Protein AF-A0A2M7EJD0-F1 (afdb_monomer_lite)

Foldseek 3Di:
DQDPVNVCVVVVNDDDDDDPDDPCVDPVVVLVVLLVVCLVPVQDLVSVLVNQCDCPLVDDNVVSVVLSVVCVVVVHGSLVSLVVPPDPDSSVVVSVVSPVVSD

Structure (mmCIF, N/CA/C/O backbone):
data_AF-A0A2M7EJD0-F1
#
_entry.id   AF-A0A2M7EJD0-F1
#
loop_
_atom_site.group_PDB
_atom_site.id
_atom_site.type_symbol
_atom_site.label_atom_id
_atom_site.label_alt_id
_atom_site.label_comp_id
_atom_site.label_asym_id
_atom_site.label_entity_id
_atom_site.label_seq_id
_atom_site.pdbx_PDB_ins_code
_atom_site.Cartn_x
_atom_site.Cartn_y
_atom_site.Cartn_z
_atom_site.occupancy
_atom_site.B_iso_or_equiv
_atom_site.auth_seq_id
_atom_site.auth_comp_id
_atom_site.auth_asym_id
_atom_site.auth_atom_id
_atom_site.pdbx_PDB_model_num
ATOM 1 N N . MET A 1 1 ? 9.723 -4.764 -40.920 1.00 42.97 1 MET A N 1
ATOM 2 C CA . MET A 1 1 ? 10.250 -3.393 -41.094 1.00 42.97 1 MET A CA 1
ATOM 3 C C . MET A 1 1 ? 11.208 -3.125 -39.932 1.00 42.97 1 MET A C 1
ATOM 5 O O . MET A 1 1 ? 10.774 -3.234 -38.794 1.00 42.97 1 MET A O 1
ATOM 9 N N . LEU A 1 2 ? 12.510 -2.929 -40.180 1.00 56.62 2 LEU A N 1
ATOM 10 C CA . LEU A 1 2 ? 13.495 -2.625 -39.123 1.00 56.62 2 LEU A CA 1
ATOM 11 C C . LEU A 1 2 ? 13.287 -1.176 -38.656 1.00 56.62 2 LEU A C 1
ATOM 13 O O . LEU A 1 2 ? 13.240 -0.278 -39.492 1.00 56.62 2 LEU A O 1
ATOM 17 N N . SER A 1 3 ? 13.148 -0.939 -37.349 1.00 83.50 3 SER A N 1
ATOM 18 C CA . SER A 1 3 ? 13.052 0.423 -36.809 1.00 83.50 3 SER A CA 1
ATOM 19 C C . SER A 1 3 ? 14.408 1.127 -36.916 1.00 83.50 3 SER A C 1
ATOM 21 O O . SER A 1 3 ? 15.448 0.485 -36.757 1.00 83.50 3 SER A O 1
ATOM 23 N N . MET A 1 4 ? 14.428 2.444 -37.146 1.00 85.88 4 MET A N 1
ATOM 24 C CA . MET A 1 4 ? 15.678 3.223 -37.198 1.00 85.88 4 MET A CA 1
ATOM 25 C C . MET A 1 4 ? 16.529 3.024 -35.928 1.00 85.88 4 MET A C 1
ATOM 27 O O . MET A 1 4 ? 17.742 2.859 -36.010 1.00 85.88 4 MET A O 1
ATOM 31 N N . ALA A 1 5 ? 15.878 2.904 -34.766 1.00 85.38 5 ALA A N 1
ATOM 32 C CA . ALA A 1 5 ? 16.518 2.554 -33.498 1.00 85.38 5 ALA A CA 1
ATOM 33 C C . ALA A 1 5 ? 17.301 1.229 -33.569 1.00 85.38 5 ALA A C 1
ATOM 35 O O . ALA A 1 5 ? 18.446 1.165 -33.134 1.00 85.38 5 ALA A O 1
ATOM 36 N N . SER A 1 6 ? 16.730 0.183 -34.180 1.00 87.31 6 SER A N 1
ATOM 37 C CA . SER A 1 6 ? 17.415 -1.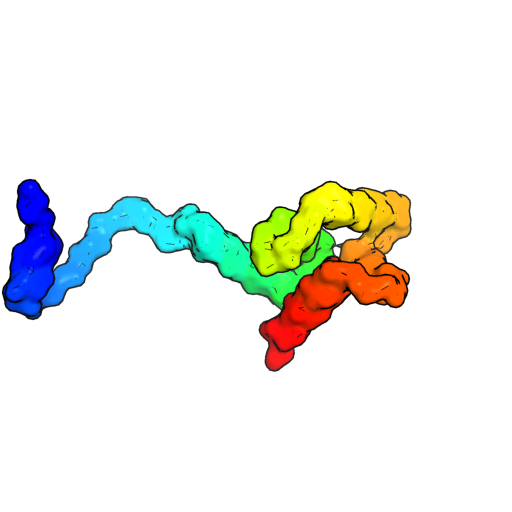109 -34.337 1.00 87.31 6 SER A CA 1
ATOM 38 C C . SER A 1 6 ? 18.648 -1.034 -35.248 1.00 87.31 6 SER A C 1
ATOM 40 O O . SER A 1 6 ? 19.602 -1.787 -35.059 1.00 87.31 6 SER A O 1
ATOM 42 N N . VAL A 1 7 ? 18.654 -0.114 -36.220 1.00 92.31 7 VAL A N 1
ATOM 43 C CA . VAL A 1 7 ? 19.794 0.120 -37.121 1.00 92.31 7 VAL A CA 1
ATOM 44 C C . VAL A 1 7 ? 20.914 0.867 -36.397 1.00 92.31 7 VAL A C 1
ATOM 46 O O . VAL A 1 7 ? 22.072 0.461 -36.495 1.00 92.31 7 VAL A O 1
ATOM 49 N N . LEU A 1 8 ? 20.571 1.914 -35.638 1.00 92.00 8 LEU A N 1
ATOM 50 C CA . LEU A 1 8 ? 21.519 2.677 -34.821 1.00 92.00 8 LEU A CA 1
ATOM 51 C C . LEU A 1 8 ? 22.153 1.792 -33.736 1.00 92.00 8 LEU A C 1
ATOM 53 O O . LEU A 1 8 ? 23.378 1.768 -33.614 1.00 92.00 8 LEU A O 1
ATOM 57 N N . ALA A 1 9 ? 21.345 0.970 -33.054 1.00 89.50 9 ALA A N 1
ATOM 58 C CA . ALA A 1 9 ? 21.810 -0.007 -32.068 1.00 89.50 9 ALA A CA 1
ATOM 59 C C . ALA A 1 9 ? 22.818 -1.006 -32.661 1.00 89.50 9 ALA A C 1
ATOM 61 O O . ALA A 1 9 ? 23.892 -1.206 -32.103 1.00 89.50 9 ALA A O 1
ATOM 62 N N . LYS A 1 10 ? 22.519 -1.596 -33.831 1.00 93.31 10 LYS A N 1
ATOM 63 C CA . LYS A 1 10 ? 23.417 -2.554 -34.510 1.00 93.31 10 LYS A C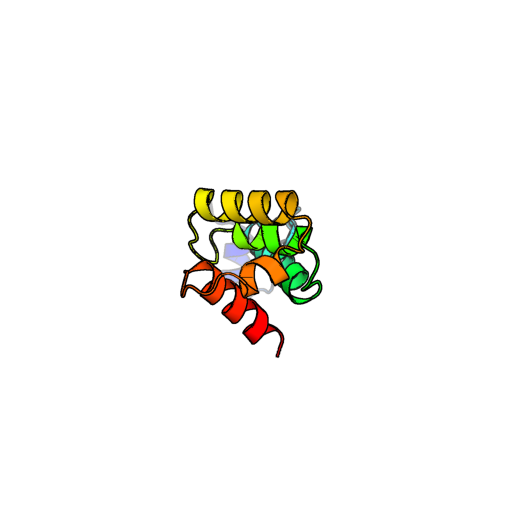A 1
ATOM 64 C C . LYS A 1 10 ? 24.761 -1.955 -34.920 1.00 93.31 10 LYS A C 1
ATOM 66 O O . LYS A 1 10 ? 25.713 -2.700 -35.131 1.00 93.31 10 LYS A O 1
ATOM 71 N N . ARG A 1 11 ? 24.834 -0.632 -35.077 1.00 93.81 11 ARG A N 1
ATOM 72 C CA . ARG A 1 11 ? 26.063 0.087 -35.429 1.00 93.81 11 ARG A CA 1
ATOM 73 C C . ARG A 1 11 ? 26.747 0.735 -34.225 1.00 93.81 11 ARG A C 1
ATOM 75 O O . ARG A 1 11 ? 27.674 1.510 -34.433 1.00 93.81 11 ARG A O 1
ATOM 82 N N . ASN A 1 12 ? 26.315 0.426 -32.997 1.00 90.56 12 ASN A N 1
ATOM 83 C CA . ASN A 1 12 ? 26.808 1.050 -31.764 1.00 90.56 12 ASN A CA 1
ATOM 84 C C . ASN A 1 12 ? 26.763 2.586 -31.804 1.00 90.56 12 ASN A C 1
ATOM 86 O O . ASN A 1 12 ? 27.599 3.258 -31.204 1.00 90.56 12 ASN A O 1
ATOM 90 N N . ILE A 1 13 ? 25.788 3.151 -32.517 1.00 94.19 13 ILE A N 1
ATOM 91 C CA . ILE A 1 13 ? 25.563 4.593 -32.527 1.00 94.19 13 ILE A CA 1
ATOM 92 C C . ILE A 1 13 ? 24.640 4.904 -31.343 1.00 94.19 13 ILE A C 1
ATOM 94 O O . ILE A 1 13 ? 23.528 4.372 -31.315 1.00 94.19 13 ILE A O 1
ATOM 98 N N . PRO A 1 14 ? 25.055 5.739 -30.372 1.00 90.50 14 PRO A N 1
ATOM 99 C CA . PRO A 1 14 ? 24.195 6.142 -29.265 1.00 90.50 14 PRO A CA 1
ATOM 100 C C . PRO A 1 14 ? 22.959 6.879 -29.781 1.00 90.50 14 PRO A C 1
ATOM 102 O O . PRO A 1 14 ? 23.060 7.744 -30.650 1.00 90.50 14 PRO A O 1
ATOM 105 N N . TYR A 1 15 ? 21.790 6.558 -29.239 1.00 89.25 15 TYR A N 1
ATOM 106 C CA . TYR A 1 15 ? 20.536 7.208 -29.604 1.00 89.25 15 TYR A CA 1
ATOM 107 C C . TYR A 1 15 ? 19.616 7.313 -28.389 1.00 89.25 15 TYR A C 1
ATOM 109 O O . TYR A 1 15 ? 19.733 6.546 -27.435 1.00 89.25 15 TYR A O 1
ATOM 117 N N . ILE A 1 16 ? 18.684 8.263 -28.445 1.00 86.31 16 ILE A N 1
ATOM 118 C CA . ILE A 1 16 ? 17.625 8.441 -27.450 1.00 86.31 16 ILE A CA 1
ATOM 119 C C . ILE A 1 16 ? 16.293 8.289 -28.174 1.00 86.31 16 ILE A C 1
ATOM 121 O O . ILE A 1 16 ? 16.088 8.868 -29.241 1.00 86.31 16 ILE A O 1
ATOM 125 N N . ILE A 1 17 ? 15.393 7.495 -27.601 1.00 83.44 17 ILE A N 1
ATOM 126 C CA . ILE A 1 17 ? 14.013 7.417 -28.071 1.00 83.44 17 ILE A CA 1
ATOM 127 C C . ILE A 1 17 ? 13.238 8.505 -27.336 1.00 83.44 17 ILE A C 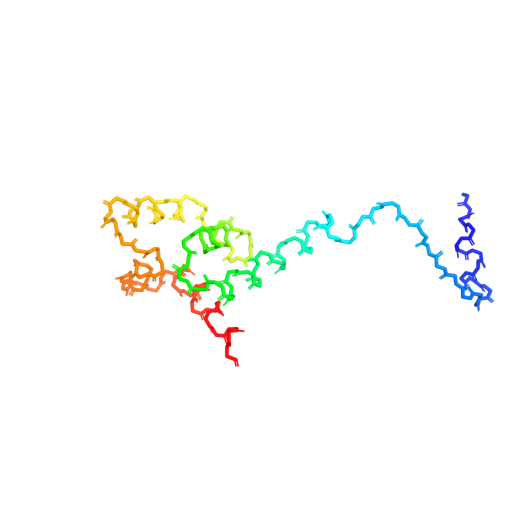1
ATOM 129 O O . ILE A 1 17 ? 13.123 8.459 -26.114 1.00 83.44 17 ILE A O 1
ATOM 133 N N . SER A 1 18 ? 12.722 9.482 -28.078 1.00 81.88 18 SER A N 1
ATOM 134 C CA . SER A 1 18 ? 11.756 10.437 -27.541 1.00 81.88 18 SER A CA 1
ATOM 135 C C . SER A 1 18 ? 10.359 9.855 -27.715 1.00 81.88 18 SER A C 1
ATOM 137 O O . SER A 1 18 ? 9.944 9.587 -28.842 1.00 81.88 18 SER A O 1
ATOM 139 N N . THR A 1 19 ? 9.648 9.646 -26.612 1.00 80.06 19 THR A N 1
ATOM 140 C CA . THR A 1 19 ? 8.236 9.250 -26.597 1.00 80.06 19 THR A CA 1
ATOM 141 C C . THR A 1 19 ? 7.430 10.298 -25.847 1.00 80.06 19 THR A C 1
ATOM 143 O O . THR A 1 19 ? 7.901 10.816 -24.837 1.00 80.06 19 THR A O 1
ATOM 146 N N . ASP A 1 20 ? 6.198 10.554 -26.282 1.00 82.69 20 ASP A N 1
ATOM 147 C CA . ASP A 1 20 ? 5.267 11.420 -25.539 1.00 82.69 20 ASP A CA 1
ATOM 148 C C . ASP A 1 20 ? 4.718 10.737 -24.271 1.00 82.69 20 ASP A C 1
ATOM 150 O O . ASP A 1 20 ? 4.114 11.375 -23.408 1.00 82.69 20 ASP A O 1
ATOM 154 N N . GLU A 1 21 ? 4.927 9.424 -24.139 1.00 83.06 21 GLU A N 1
ATOM 155 C CA . GLU A 1 21 ? 4.525 8.662 -22.964 1.00 83.06 21 GLU A CA 1
ATOM 156 C C . GLU A 1 21 ? 5.426 8.988 -21.765 1.00 83.06 21 GLU A C 1
ATOM 158 O O . GLU A 1 21 ? 6.652 8.876 -21.817 1.00 83.06 21 GLU A O 1
ATOM 163 N N . SER A 1 22 ? 4.804 9.394 -20.657 1.00 86.12 22 SER A N 1
ATOM 164 C CA . SER A 1 22 ? 5.515 9.723 -19.427 1.00 86.12 22 SER A CA 1
ATOM 165 C C . SER A 1 22 ? 5.841 8.460 -18.631 1.00 86.12 22 SER A C 1
ATOM 167 O O . SER A 1 22 ? 4.975 7.619 -18.384 1.00 86.12 22 SER A O 1
ATOM 169 N N . LEU A 1 23 ? 7.051 8.373 -18.079 1.00 87.06 23 LEU A N 1
ATOM 170 C CA . LEU A 1 23 ? 7.379 7.335 -17.095 1.00 87.06 23 LEU A CA 1
ATOM 171 C C . LEU A 1 23 ? 6.405 7.360 -15.901 1.00 87.06 23 LEU A C 1
ATOM 173 O O . LEU A 1 23 ? 6.039 6.322 -15.361 1.00 87.06 23 LEU A O 1
ATOM 177 N N . PHE A 1 24 ? 5.918 8.543 -15.517 1.00 90.19 24 PHE A N 1
ATOM 178 C CA . PHE A 1 24 ? 4.963 8.697 -14.419 1.00 90.19 24 PHE A CA 1
ATOM 179 C C . PHE A 1 24 ? 3.544 8.245 -14.774 1.00 90.19 24 PHE A C 1
ATOM 181 O O . PHE A 1 24 ? 2.722 8.073 -13.869 1.00 90.19 24 PHE A O 1
ATOM 188 N N . SER A 1 25 ? 3.224 8.053 -16.061 1.00 89.19 25 SER A N 1
ATOM 189 C CA . SER A 1 25 ? 1.947 7.451 -16.455 1.00 89.19 25 SER A CA 1
ATOM 190 C C . SER A 1 25 ? 1.919 5.936 -16.273 1.00 89.19 25 SER A C 1
ATOM 192 O O . SER A 1 25 ? 0.816 5.406 -16.087 1.00 89.19 25 SER A O 1
ATOM 194 N N . ASP A 1 26 ? 3.082 5.278 -16.232 1.00 92.12 26 ASP A N 1
ATOM 195 C CA . ASP A 1 26 ? 3.196 3.832 -16.069 1.00 92.12 26 ASP A CA 1
ATOM 196 C C . ASP A 1 26 ? 2.536 3.346 -14.766 1.00 92.12 26 ASP A C 1
ATOM 198 O O . ASP A 1 26 ? 2.644 3.949 -13.689 1.00 92.12 26 ASP A O 1
ATOM 202 N N . ARG A 1 27 ? 1.811 2.228 -14.865 1.00 91.19 27 ARG A N 1
ATOM 203 C CA . ARG A 1 27 ? 1.022 1.682 -13.754 1.00 91.19 27 ARG A CA 1
ATOM 204 C C . ARG A 1 27 ? 1.891 1.222 -12.585 1.00 91.19 27 ARG A C 1
ATOM 206 O O . ARG A 1 27 ? 1.481 1.381 -11.436 1.00 91.19 27 ARG A O 1
ATOM 213 N N . TYR A 1 28 ? 3.057 0.646 -12.855 1.00 91.19 28 TYR A N 1
ATOM 214 C CA . TYR A 1 28 ? 3.972 0.146 -11.837 1.00 91.19 28 TYR A CA 1
ATOM 215 C C . TYR A 1 28 ? 4.686 1.310 -11.160 1.00 91.19 28 TYR A C 1
ATOM 217 O O . TYR A 1 28 ? 4.748 1.349 -9.931 1.00 91.19 28 TYR A O 1
ATOM 225 N N . ILE A 1 29 ? 5.096 2.320 -11.930 1.00 93.12 29 ILE A N 1
ATOM 226 C CA . ILE A 1 29 ? 5.659 3.560 -11.383 1.00 93.12 29 ILE A CA 1
ATOM 227 C C . ILE A 1 29 ? 4.651 4.251 -10.453 1.00 93.12 29 ILE A C 1
ATOM 229 O O . ILE A 1 29 ? 4.991 4.611 -9.325 1.00 93.12 29 ILE A O 1
ATOM 233 N N . LYS A 1 30 ? 3.374 4.348 -10.844 1.00 91.94 30 LYS A N 1
ATOM 234 C CA . LYS A 1 30 ? 2.312 4.887 -9.972 1.00 91.94 30 LYS A CA 1
ATOM 235 C C . LYS A 1 30 ? 2.116 4.085 -8.684 1.00 91.94 30 LYS A C 1
ATOM 237 O O . LYS A 1 30 ? 1.863 4.688 -7.636 1.00 91.94 30 LYS A O 1
ATOM 242 N N . LYS A 1 31 ? 2.217 2.752 -8.733 1.00 90.81 31 LYS A N 1
ATOM 243 C CA . LYS A 1 31 ? 2.149 1.892 -7.537 1.00 90.81 31 LYS A CA 1
ATOM 244 C C . LYS A 1 31 ? 3.318 2.163 -6.596 1.00 90.81 31 LYS A C 1
ATOM 246 O O . LYS A 1 31 ? 3.085 2.376 -5.411 1.00 90.81 31 LYS A O 1
ATOM 251 N N . ILE A 1 32 ? 4.540 2.254 -7.124 1.00 91.44 32 ILE A N 1
ATOM 252 C CA . ILE A 1 32 ? 5.740 2.588 -6.340 1.00 91.44 32 ILE A CA 1
ATOM 253 C C . ILE A 1 32 ? 5.582 3.960 -5.681 1.00 91.44 32 ILE A C 1
ATOM 255 O O . ILE A 1 32 ? 5.779 4.094 -4.478 1.00 91.44 32 ILE A O 1
ATOM 259 N N . ILE A 1 33 ? 5.144 4.976 -6.428 1.00 92.00 33 ILE A N 1
ATOM 260 C CA . ILE A 1 33 ? 4.902 6.315 -5.872 1.00 92.00 33 ILE A CA 1
ATOM 261 C C . ILE A 1 33 ? 3.832 6.271 -4.776 1.00 92.00 33 ILE A C 1
ATOM 263 O O . ILE A 1 33 ? 3.968 6.931 -3.748 1.00 92.00 33 ILE A O 1
ATOM 267 N N . SER A 1 34 ? 2.766 5.495 -4.972 1.00 90.62 34 SER A N 1
ATOM 268 C CA . SER A 1 34 ? 1.712 5.339 -3.964 1.00 90.62 34 SER A CA 1
ATOM 269 C C . SER A 1 34 ? 2.232 4.652 -2.701 1.00 90.62 34 SER A C 1
ATOM 271 O O . SER A 1 34 ? 1.867 5.053 -1.599 1.00 90.62 34 SER A O 1
ATOM 273 N N . LEU A 1 35 ? 3.118 3.666 -2.858 1.00 89.75 35 LEU A N 1
ATOM 274 C CA . LEU A 1 35 ? 3.774 2.972 -1.757 1.00 89.75 35 LEU A CA 1
ATOM 275 C C . LEU A 1 35 ? 4.667 3.927 -0.965 1.00 89.75 35 LEU A C 1
ATOM 277 O O . LEU A 1 35 ? 4.528 4.025 0.250 1.00 89.75 35 LEU A O 1
ATOM 281 N N . LEU A 1 36 ? 5.514 4.694 -1.655 1.00 89.62 36 LEU A N 1
ATOM 282 C CA . LEU A 1 36 ? 6.369 5.708 -1.035 1.00 89.62 36 LEU A CA 1
ATOM 283 C C . LEU A 1 36 ? 5.545 6.759 -0.282 1.00 89.62 36 LEU A C 1
ATOM 285 O O . LEU A 1 36 ? 5.892 7.125 0.837 1.00 89.62 36 LEU A O 1
ATOM 289 N N . LYS A 1 37 ? 4.415 7.199 -0.850 1.00 90.19 37 LYS A N 1
ATOM 290 C CA . LYS A 1 37 ? 3.487 8.109 -0.163 1.00 90.19 37 LYS A CA 1
ATOM 291 C C . LYS A 1 37 ? 2.919 7.490 1.110 1.00 90.19 37 LYS A C 1
ATOM 293 O O . LYS A 1 37 ? 2.914 8.157 2.135 1.00 90.19 37 LYS A O 1
ATOM 298 N N . ALA A 1 38 ? 2.492 6.230 1.078 1.00 88.69 38 ALA A N 1
ATOM 299 C CA . ALA A 1 38 ? 1.989 5.560 2.275 1.00 88.69 38 ALA A CA 1
ATOM 300 C C . ALA A 1 38 ? 3.070 5.351 3.349 1.00 88.69 38 ALA A C 1
ATOM 302 O O . ALA A 1 38 ? 2.755 5.433 4.532 1.00 88.69 38 ALA A O 1
ATOM 303 N N . LEU A 1 39 ? 4.330 5.130 2.956 1.00 86.31 39 LEU A N 1
ATOM 304 C CA . LEU A 1 39 ? 5.477 5.039 3.873 1.00 86.31 39 LEU A CA 1
ATOM 305 C C . LEU A 1 39 ? 5.851 6.390 4.496 1.00 86.31 39 LEU A C 1
ATOM 307 O O . LEU A 1 39 ? 6.252 6.463 5.661 1.00 86.31 39 LEU A O 1
ATOM 311 N N . PHE A 1 40 ? 5.729 7.468 3.726 1.00 87.19 40 PHE A N 1
ATOM 312 C CA . PHE A 1 40 ? 6.020 8.810 4.210 1.00 87.19 40 PHE A CA 1
ATOM 313 C C . PHE A 1 40 ? 4.901 9.319 5.130 1.00 87.19 40 PHE A C 1
ATOM 315 O O . PHE A 1 40 ? 5.161 9.710 6.268 1.00 87.19 40 PHE A O 1
ATOM 322 N N . PHE A 1 41 ? 3.648 9.208 4.686 1.00 85.94 41 PHE A N 1
ATOM 323 C CA . PHE A 1 41 ? 2.445 9.634 5.406 1.00 85.94 41 PHE A CA 1
ATOM 324 C C . PHE A 1 41 ? 1.822 8.487 6.225 1.00 85.94 41 PHE A C 1
ATOM 326 O O . PHE A 1 41 ? 0.606 8.276 6.215 1.00 85.94 41 PHE A O 1
ATOM 333 N N . VAL A 1 42 ? 2.655 7.723 6.948 1.00 72.00 42 VAL A N 1
ATOM 334 C CA . VAL A 1 42 ? 2.179 6.673 7.869 1.00 72.00 42 VAL A CA 1
ATOM 335 C C . VAL A 1 42 ? 1.355 7.329 8.973 1.00 72.00 42 VAL A C 1
ATOM 337 O O . VAL A 1 42 ? 1.895 8.044 9.814 1.00 72.00 42 VAL A O 1
ATOM 340 N N . GLY A 1 43 ? 0.052 7.062 8.978 1.00 73.31 43 GLY A N 1
ATOM 341 C CA . GLY A 1 43 ? -0.901 7.677 9.902 1.00 73.31 43 GLY A CA 1
ATOM 342 C C . GLY A 1 43 ? -2.103 8.295 9.196 1.00 73.31 43 GLY A C 1
ATOM 343 O O . GLY A 1 43 ? -3.148 8.453 9.820 1.00 73.31 43 GLY A O 1
ATOM 344 N N . GLU A 1 44 ? -1.973 8.581 7.899 1.00 85.06 44 GLU A N 1
ATOM 345 C CA . GLU A 1 44 ? -3.074 9.044 7.064 1.00 85.06 44 GLU A CA 1
ATOM 346 C C . GLU A 1 44 ? -3.782 7.875 6.373 1.00 85.06 44 GLU A C 1
ATOM 348 O O . GLU A 1 44 ? -3.237 7.189 5.500 1.00 85.06 44 GLU A O 1
ATOM 353 N N . ASP A 1 45 ? -5.044 7.683 6.745 1.00 84.69 45 ASP A N 1
ATOM 354 C CA . ASP A 1 45 ? -5.861 6.557 6.299 1.00 84.69 45 ASP A CA 1
ATOM 355 C C . ASP A 1 45 ? -6.046 6.525 4.778 1.00 84.69 45 ASP A C 1
ATOM 357 O O . ASP A 1 45 ? -6.114 5.446 4.191 1.00 84.69 45 ASP A O 1
ATOM 361 N N . THR A 1 46 ? -6.053 7.681 4.109 1.00 86.81 46 THR A N 1
ATOM 362 C CA . THR A 1 46 ? -6.189 7.792 2.648 1.00 86.81 46 THR A CA 1
ATOM 363 C C . THR A 1 46 ? -5.064 7.076 1.898 1.00 86.81 46 THR A C 1
ATOM 365 O O . THR A 1 46 ? -5.315 6.378 0.915 1.00 86.81 46 THR A O 1
ATOM 368 N N . TYR A 1 47 ? -3.814 7.221 2.350 1.00 89.25 47 TYR A N 1
ATOM 369 C CA . TYR A 1 47 ? -2.674 6.581 1.688 1.00 89.25 47 TYR A CA 1
ATOM 370 C C . TYR A 1 47 ? -2.554 5.109 2.077 1.00 89.25 47 TYR A C 1
ATOM 372 O O . TYR A 1 47 ? -2.247 4.271 1.228 1.00 89.25 47 TYR A O 1
ATOM 380 N N . LEU A 1 48 ? -2.850 4.789 3.340 1.00 87.50 48 LEU A N 1
ATOM 381 C CA . LEU A 1 48 ? -2.780 3.424 3.847 1.00 87.50 48 LEU A CA 1
ATOM 382 C C . LEU A 1 48 ? -3.860 2.523 3.232 1.00 87.50 48 LEU A C 1
ATOM 384 O O . LEU A 1 48 ? -3.542 1.452 2.723 1.00 87.50 48 LEU A O 1
ATOM 388 N N . SER A 1 49 ? -5.117 2.974 3.207 1.00 87.94 49 SER A N 1
ATOM 389 C CA . SER A 1 49 ? -6.237 2.236 2.600 1.00 87.94 49 SER A CA 1
ATOM 390 C C . SER A 1 49 ? -5.981 1.920 1.129 1.00 87.94 49 SER A C 1
ATOM 392 O O . SER A 1 49 ? -6.181 0.788 0.688 1.00 87.94 49 SER A O 1
ATOM 394 N N . ARG A 1 50 ? -5.465 2.901 0.379 1.00 87.81 50 ARG A N 1
ATOM 395 C CA . ARG A 1 50 ? -5.145 2.731 -1.037 1.00 87.81 50 ARG A CA 1
ATOM 396 C C . ARG A 1 50 ? -4.107 1.640 -1.262 1.00 87.81 50 ARG A C 1
ATOM 398 O O . ARG A 1 50 ? -4.238 0.909 -2.233 1.00 87.81 50 ARG A O 1
ATOM 405 N N . ILE A 1 51 ? -3.093 1.548 -0.401 1.00 88.94 51 ILE A N 1
ATOM 406 C CA . ILE A 1 51 ? -2.019 0.558 -0.522 1.00 88.94 51 ILE A CA 1
ATOM 407 C C . ILE A 1 51 ? -2.453 -0.836 -0.076 1.00 88.94 51 ILE A C 1
ATOM 409 O O . ILE A 1 51 ? -2.079 -1.810 -0.724 1.00 88.94 51 ILE A O 1
ATOM 413 N N . LEU A 1 52 ? -3.278 -0.940 0.967 1.00 86.19 52 LEU A N 1
ATOM 414 C CA . LEU A 1 52 ? -3.827 -2.223 1.416 1.00 86.19 52 LEU A CA 1
ATOM 415 C C . LEU A 1 52 ? -4.752 -2.862 0.371 1.00 86.19 52 LEU A C 1
ATOM 417 O O . LEU A 1 52 ? -4.798 -4.080 0.269 1.00 86.19 52 LEU A O 1
ATOM 421 N N . LEU A 1 53 ? -5.448 -2.050 -0.430 1.00 87.62 53 LEU A N 1
ATOM 422 C CA . LEU A 1 53 ? -6.262 -2.519 -1.557 1.00 87.62 53 LEU A CA 1
ATOM 423 C C . LEU A 1 53 ? -5.443 -2.851 -2.816 1.00 87.62 53 LEU A C 1
ATOM 425 O O . LEU A 1 53 ? -6.013 -3.313 -3.804 1.00 87.62 53 LEU A O 1
ATOM 429 N N . MET A 1 54 ? -4.131 -2.583 -2.835 1.00 87.75 54 MET A N 1
ATOM 430 C CA . MET A 1 54 ? -3.297 -2.967 -3.973 1.00 87.75 54 MET A CA 1
ATOM 431 C C . MET A 1 54 ? -2.933 -4.448 -3.918 1.00 87.75 54 MET A C 1
ATOM 433 O O . MET A 1 54 ? -2.717 -5.036 -2.862 1.00 87.75 54 MET A O 1
ATOM 437 N N . ASP A 1 55 ? -2.712 -5.004 -5.100 1.00 85.50 55 ASP A N 1
ATOM 438 C CA . ASP A 1 55 ? -2.213 -6.360 -5.345 1.00 85.50 55 ASP A CA 1
ATOM 439 C C . ASP A 1 55 ? -0.784 -6.628 -4.824 1.00 85.50 55 ASP A C 1
ATOM 441 O O . ASP A 1 55 ? -0.265 -7.726 -4.983 1.00 85.50 55 ASP A O 1
ATOM 445 N N . ILE A 1 56 ? -0.138 -5.655 -4.176 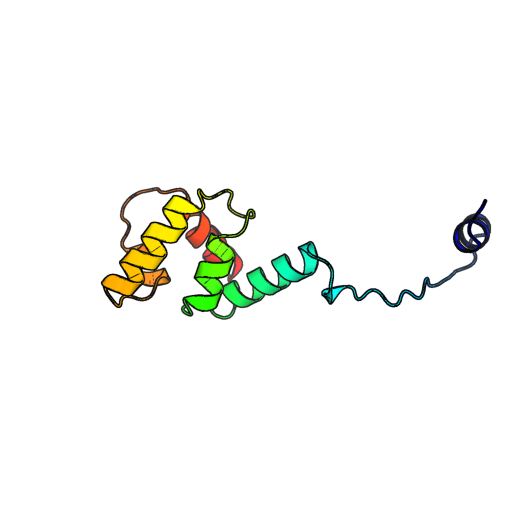1.00 82.94 56 ILE A N 1
ATOM 446 C CA . ILE A 1 56 ? 1.238 -5.764 -3.663 1.00 82.94 56 ILE A CA 1
ATOM 447 C C . ILE A 1 56 ? 1.315 -6.728 -2.472 1.00 82.94 56 ILE A C 1
ATOM 449 O O . ILE A 1 56 ? 2.299 -7.449 -2.317 1.00 82.94 56 ILE A O 1
ATOM 453 N N . PHE A 1 57 ? 0.283 -6.735 -1.626 1.00 81.75 57 PHE A N 1
ATOM 454 C CA . PHE A 1 57 ? 0.238 -7.554 -0.413 1.00 81.75 57 PHE A CA 1
ATOM 455 C C . PHE A 1 57 ? -0.621 -8.810 -0.560 1.00 81.75 57 PHE A C 1
ATOM 457 O O . PHE A 1 57 ? -0.711 -9.575 0.394 1.00 81.75 57 PHE A O 1
ATOM 464 N N . ASN A 1 58 ? -1.210 -9.023 -1.745 1.00 83.19 58 ASN A N 1
ATOM 465 C CA . ASN A 1 58 ? -2.097 -10.147 -2.053 1.00 83.19 58 ASN A CA 1
ATOM 466 C C . ASN A 1 58 ? -3.206 -10.350 -1.002 1.00 83.19 58 ASN A C 1
ATOM 468 O O . ASN A 1 58 ? -3.512 -11.473 -0.620 1.00 83.19 58 ASN A O 1
ATOM 472 N N . LEU A 1 59 ? -3.766 -9.243 -0.515 1.00 86.75 59 LEU A N 1
ATOM 473 C CA . LEU A 1 59 ? -4.830 -9.244 0.481 1.00 86.75 59 LEU A CA 1
ATOM 474 C C . LEU A 1 59 ? -6.182 -9.420 -0.204 1.00 86.75 59 LEU A C 1
ATOM 476 O O . LEU A 1 59 ? -6.401 -8.869 -1.285 1.00 86.75 59 LEU A O 1
ATOM 480 N N . ASP A 1 60 ? -7.105 -10.116 0.457 1.00 87.75 60 ASP A N 1
ATOM 481 C CA . ASP A 1 60 ? -8.499 -10.145 0.023 1.00 87.75 60 ASP A CA 1
ATOM 482 C C . ASP A 1 60 ? -9.098 -8.719 0.062 1.00 87.75 60 ASP A C 1
ATOM 484 O O . ASP A 1 60 ? -9.174 -8.108 1.139 1.00 87.75 60 ASP A O 1
ATOM 488 N N . PRO A 1 61 ? -9.548 -8.162 -1.082 1.00 86.88 61 PRO A N 1
ATOM 489 C CA . PRO A 1 61 ? -10.112 -6.817 -1.129 1.00 86.88 61 PRO A CA 1
ATOM 490 C C . PRO A 1 61 ? -11.336 -6.645 -0.227 1.00 86.88 61 PRO A C 1
ATOM 492 O O . PRO A 1 61 ? -11.559 -5.550 0.297 1.00 86.88 61 PRO A O 1
ATOM 495 N N . LEU A 1 62 ? -12.128 -7.707 -0.032 1.00 89.12 62 LEU A N 1
ATOM 496 C CA . LEU A 1 62 ? -13.319 -7.654 0.811 1.00 89.12 62 LEU A CA 1
ATOM 497 C C . LEU A 1 62 ? -12.935 -7.530 2.291 1.00 89.12 62 LEU A C 1
ATOM 499 O O . LEU A 1 62 ? -13.460 -6.654 2.983 1.00 89.12 62 LEU A O 1
ATOM 503 N N . ALA A 1 63 ? -11.968 -8.325 2.757 1.00 86.56 63 ALA A N 1
ATOM 504 C CA . ALA A 1 63 ? -11.402 -8.199 4.099 1.00 86.56 63 ALA A CA 1
ATOM 505 C C . ALA A 1 63 ? -10.842 -6.789 4.368 1.00 86.56 63 ALA A C 1
ATOM 507 O O . ALA A 1 63 ? -11.156 -6.175 5.392 1.00 86.56 63 ALA A O 1
ATOM 508 N N . VAL A 1 64 ? -10.077 -6.226 3.424 1.00 88.88 64 VAL A N 1
ATOM 509 C CA . VAL A 1 64 ? -9.547 -4.853 3.534 1.00 88.88 64 VAL A CA 1
ATOM 510 C C . VAL A 1 64 ? -10.684 -3.831 3.635 1.00 88.88 64 VAL A C 1
ATOM 512 O O . VAL A 1 64 ? -10.642 -2.929 4.476 1.00 88.88 64 VAL A O 1
ATOM 515 N N . PHE A 1 65 ? -11.723 -3.972 2.808 1.00 89.94 65 PHE A N 1
ATOM 516 C CA . PHE A 1 65 ? -12.874 -3.073 2.821 1.00 89.94 65 PHE A CA 1
ATOM 517 C C . PHE A 1 65 ? -13.623 -3.098 4.159 1.00 89.94 65 PHE A C 1
ATOM 519 O O . PHE A 1 65 ? -13.958 -2.035 4.689 1.00 89.94 65 PHE A O 1
ATOM 526 N N . HIS A 1 66 ? -13.856 -4.284 4.729 1.00 89.50 66 HIS A N 1
ATOM 527 C CA . HIS A 1 66 ? -14.498 -4.419 6.038 1.00 89.50 66 HIS A CA 1
ATOM 528 C C . HIS A 1 66 ? -13.718 -3.689 7.131 1.00 89.50 66 HIS A C 1
ATOM 530 O O . HIS A 1 66 ? -14.304 -2.918 7.884 1.00 89.50 66 HIS A O 1
ATOM 536 N N . ILE A 1 67 ? -12.394 -3.820 7.143 1.00 88.62 67 ILE A N 1
ATOM 537 C CA . ILE A 1 67 ? -11.532 -3.167 8.134 1.00 88.62 67 ILE A CA 1
ATOM 538 C C . ILE A 1 67 ? -11.549 -1.649 7.993 1.00 88.62 67 ILE A C 1
ATOM 540 O O . ILE A 1 67 ? -11.649 -0.941 8.994 1.00 88.62 67 ILE A O 1
ATOM 544 N N . ILE A 1 68 ? -11.487 -1.129 6.764 1.00 88.94 68 ILE A N 1
ATOM 545 C CA . ILE A 1 68 ? -11.602 0.316 6.523 1.00 88.94 68 ILE A CA 1
ATOM 546 C C . ILE A 1 68 ? -12.958 0.825 7.025 1.00 88.94 68 ILE A C 1
ATOM 548 O O . ILE A 1 68 ? -13.037 1.867 7.680 1.00 88.94 68 ILE A O 1
ATOM 552 N N . LYS A 1 69 ? -14.032 0.078 6.749 1.00 90.81 69 LYS A N 1
ATOM 553 C CA . LYS A 1 69 ? -15.386 0.418 7.191 1.00 90.81 69 LYS A CA 1
ATOM 554 C C . LYS A 1 69 ? -15.509 0.393 8.714 1.00 90.81 69 LYS A C 1
ATOM 556 O O . LYS A 1 69 ? -16.101 1.311 9.281 1.00 90.81 69 LYS A O 1
ATOM 561 N N . ASP A 1 70 ? -14.940 -0.610 9.370 1.00 90.25 70 ASP A N 1
ATOM 562 C CA . ASP A 1 70 ? -14.995 -0.762 10.822 1.00 90.25 70 ASP A CA 1
ATOM 563 C C . ASP A 1 70 ? -14.139 0.287 11.537 1.00 90.25 70 ASP A C 1
ATOM 565 O O . ASP A 1 70 ? -14.593 0.874 12.521 1.00 90.25 70 ASP A O 1
ATOM 569 N N . ALA A 1 71 ? -12.954 0.612 11.015 1.00 89.75 71 ALA A N 1
ATOM 570 C CA . ALA A 1 71 ? -12.137 1.719 11.508 1.00 89.75 71 ALA A CA 1
ATOM 571 C C . ALA A 1 71 ? -12.911 3.049 11.451 1.00 89.75 71 ALA A C 1
ATOM 573 O O . ALA A 1 71 ? -13.009 3.762 12.454 1.00 89.75 71 ALA A O 1
ATOM 574 N N . ASN A 1 72 ? -13.561 3.331 10.314 1.00 90.19 72 ASN A N 1
ATOM 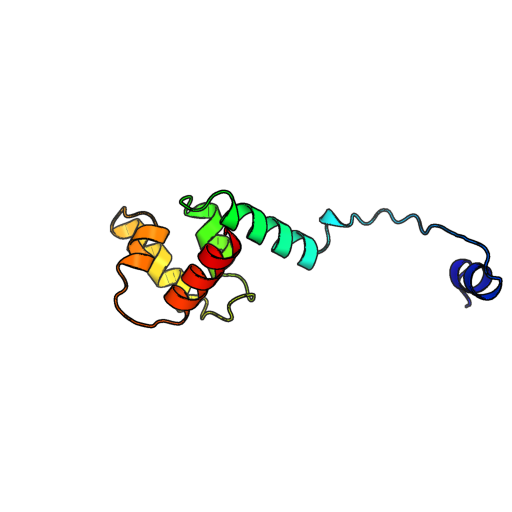575 C CA . ASN A 1 72 ? -14.364 4.539 10.128 1.00 90.19 72 ASN A CA 1
ATOM 576 C C . ASN A 1 72 ? -15.601 4.569 11.047 1.00 90.19 72 ASN A C 1
ATOM 578 O O . ASN A 1 72 ? -15.872 5.578 11.698 1.00 90.19 72 ASN A O 1
ATOM 582 N N . LYS A 1 73 ? -16.321 3.445 11.180 1.00 92.25 73 LYS A N 1
ATOM 583 C CA . LYS A 1 73 ? -17.480 3.315 12.082 1.00 92.25 73 LYS A CA 1
ATOM 584 C C . LYS A 1 73 ? -17.104 3.606 13.535 1.00 92.25 73 LYS A C 1
ATOM 586 O O . LYS A 1 73 ? -17.857 4.271 14.242 1.00 92.25 73 LYS A O 1
ATOM 591 N N . ASN A 1 74 ? -15.935 3.135 13.962 1.00 88.88 74 ASN A N 1
ATOM 592 C CA . ASN A 1 74 ? -15.417 3.354 15.310 1.00 88.88 74 ASN A CA 1
ATOM 593 C C . ASN A 1 74 ? -14.698 4.707 15.472 1.00 88.88 74 ASN A C 1
ATOM 595 O O . ASN A 1 74 ? -14.295 5.041 16.583 1.00 88.88 74 ASN A O 1
ATOM 599 N N . LYS A 1 75 ? -14.549 5.496 14.395 1.00 88.88 75 LYS A N 1
ATOM 600 C CA . LYS A 1 75 ? -13.792 6.762 14.357 1.00 88.88 75 LYS A CA 1
ATOM 601 C C . LYS A 1 75 ? -12.351 6.615 14.862 1.00 88.88 75 LYS A C 1
ATOM 603 O O . LYS A 1 75 ? -11.805 7.521 15.491 1.00 88.88 75 LYS A O 1
ATOM 608 N N . ILE A 1 76 ? -11.740 5.462 14.604 1.00 90.56 76 ILE A N 1
ATOM 609 C CA . ILE A 1 76 ? -10.351 5.174 14.963 1.00 90.56 76 ILE A CA 1
ATOM 610 C C . ILE A 1 76 ? -9.528 5.215 13.674 1.00 90.56 76 ILE A C 1
ATOM 612 O O . ILE A 1 76 ? -9.961 4.627 12.685 1.00 90.56 76 ILE A O 1
ATOM 616 N N . PRO A 1 77 ? -8.338 5.843 13.674 1.00 88.69 77 PRO A N 1
ATOM 617 C CA . PRO A 1 77 ? -7.442 5.786 12.526 1.00 88.69 77 PRO A CA 1
ATOM 618 C C . PRO A 1 77 ? -7.157 4.341 12.107 1.00 88.69 77 PRO A C 1
ATOM 620 O O . PRO A 1 77 ? -6.864 3.493 12.958 1.00 88.69 77 PRO A O 1
ATOM 623 N N . LEU A 1 78 ? -7.187 4.070 10.806 1.00 87.75 78 LEU A N 1
ATOM 624 C CA . LEU A 1 78 ? -7.018 2.740 10.217 1.00 87.75 78 LEU A CA 1
ATOM 625 C C . LEU A 1 78 ? -5.758 2.037 10.729 1.00 87.75 78 LEU A C 1
ATOM 627 O O . LEU A 1 78 ? -5.810 0.877 11.127 1.00 87.75 78 LEU A O 1
ATOM 631 N N . TRP A 1 79 ? -4.631 2.746 10.801 1.00 85.94 79 TRP A N 1
ATOM 632 C CA . TRP A 1 79 ? -3.372 2.182 11.303 1.00 85.94 79 TRP A CA 1
ATOM 633 C C . TRP A 1 79 ? -3.465 1.721 12.767 1.00 85.94 79 TRP A C 1
ATOM 635 O O . TRP A 1 79 ? -2.840 0.733 13.155 1.00 85.94 79 TRP A O 1
ATOM 645 N N . LYS A 1 80 ? -4.235 2.436 13.597 1.00 86.50 80 LYS A N 1
ATOM 646 C CA . LYS A 1 80 ? -4.428 2.109 15.013 1.00 86.50 80 LYS A CA 1
ATOM 647 C C . LYS A 1 80 ? -5.403 0.948 15.151 1.00 86.50 80 LYS A C 1
ATOM 649 O O . LYS A 1 80 ? -5.172 0.063 15.971 1.00 86.50 80 LYS A O 1
ATOM 654 N N . TYR A 1 81 ? -6.437 0.917 14.314 1.00 87.38 81 TYR A N 1
ATOM 655 C CA . TYR A 1 81 ? -7.365 -0.202 14.240 1.00 87.38 81 TYR A CA 1
ATOM 656 C C . TYR A 1 81 ? -6.638 -1.495 13.837 1.00 87.38 81 TYR A C 1
ATOM 658 O O . TYR A 1 81 ? -6.748 -2.489 14.547 1.00 87.38 81 TYR A O 1
ATOM 666 N N . ILE A 1 82 ? -5.773 -1.450 12.815 1.00 84.69 82 ILE A N 1
ATOM 667 C CA . ILE A 1 82 ? -4.949 -2.595 12.390 1.00 84.69 82 ILE A CA 1
ATOM 668 C C . ILE A 1 82 ? -4.037 -3.096 13.515 1.00 84.69 82 ILE A C 1
ATOM 670 O O . ILE A 1 82 ? -3.929 -4.298 13.717 1.00 84.69 82 ILE A O 1
ATOM 674 N N . LYS A 1 83 ? -3.423 -2.203 14.301 1.00 82.69 83 LYS A N 1
ATOM 675 C CA . LYS A 1 83 ? -2.627 -2.602 15.480 1.00 82.69 83 LYS A CA 1
ATOM 676 C C . LYS A 1 83 ? -3.450 -3.236 16.603 1.00 82.69 83 LYS A C 1
ATOM 678 O O . LYS A 1 83 ? -2.879 -3.896 17.463 1.00 82.69 83 LYS A O 1
ATOM 683 N N . THR A 1 84 ? -4.755 -2.981 16.635 1.00 82.31 84 THR A N 1
ATOM 684 C CA . THR A 1 84 ? -5.668 -3.527 17.649 1.00 82.31 84 THR A CA 1
ATOM 685 C C . THR A 1 84 ? -6.185 -4.911 17.247 1.00 82.31 84 THR A C 1
ATOM 687 O O . THR A 1 84 ? -6.615 -5.673 18.110 1.00 82.31 84 THR A O 1
ATOM 690 N N . LEU A 1 85 ? -6.115 -5.260 15.956 1.00 78.50 85 LEU A N 1
ATOM 691 C CA . LEU A 1 85 ? -6.384 -6.610 15.469 1.00 78.50 85 LEU A CA 1
ATOM 692 C C . LEU A 1 85 ? -5.299 -7.537 16.034 1.00 78.50 85 LEU A C 1
ATOM 694 O O . LEU A 1 85 ? -4.159 -7.547 15.581 1.00 78.50 85 LEU A O 1
ATOM 698 N N . SER A 1 86 ? -5.649 -8.270 17.089 1.00 55.81 86 SER A N 1
ATOM 699 C CA . SER A 1 86 ? -4.715 -9.101 17.859 1.00 55.81 86 SER A CA 1
ATOM 700 C C . SER A 1 86 ? -4.332 -10.411 17.152 1.00 55.81 86 SER A C 1
ATOM 702 O O . SER A 1 86 ? -3.537 -11.182 17.689 1.00 55.81 86 SER A O 1
ATOM 704 N N . SER A 1 87 ? -4.901 -10.676 15.974 1.00 59.72 87 SER A N 1
ATOM 705 C CA . SER A 1 87 ? -4.689 -11.896 15.193 1.00 59.72 87 SER A CA 1
ATOM 706 C C . SER A 1 87 ? -3.527 -11.738 14.207 1.00 59.72 87 SER A C 1
ATOM 708 O O . SER A 1 87 ? -3.331 -10.647 13.664 1.00 59.72 87 SER A O 1
ATOM 710 N N . PRO A 1 88 ? -2.774 -12.814 13.905 1.00 57.59 88 PRO A N 1
ATOM 711 C CA . PRO A 1 88 ? -1.794 -12.831 12.825 1.00 57.59 88 PRO A CA 1
ATOM 712 C C . PRO A 1 88 ? -2.506 -12.898 11.464 1.00 57.59 88 PRO A C 1
ATOM 714 O O . PRO A 1 88 ? -2.358 -13.859 10.716 1.00 57.59 88 PRO A O 1
ATOM 717 N N . ASP A 1 89 ? -3.305 -11.880 11.154 1.00 72.38 89 ASP A N 1
ATOM 718 C CA . ASP A 1 89 ? -3.902 -11.718 9.836 1.00 72.38 89 ASP A CA 1
ATOM 719 C C . ASP A 1 89 ? -2.839 -11.240 8.842 1.00 72.38 89 ASP A C 1
ATOM 721 O O . ASP A 1 89 ? -1.916 -10.483 9.177 1.00 72.38 89 ASP A O 1
ATOM 725 N N . GLU A 1 90 ? -3.000 -11.635 7.579 1.00 76.88 90 GLU A N 1
ATOM 726 C CA . GLU A 1 90 ? -2.151 -11.215 6.455 1.00 76.88 90 GLU A CA 1
ATOM 727 C C . GLU A 1 90 ? -1.991 -9.684 6.390 1.00 76.88 90 GLU A C 1
ATOM 729 O O . GLU A 1 90 ? -0.941 -9.167 6.008 1.00 76.88 90 GLU A O 1
ATOM 734 N N . LEU A 1 91 ? -2.998 -8.953 6.872 1.00 76.75 91 LEU A N 1
ATOM 735 C CA . LEU A 1 91 ? -3.050 -7.497 7.001 1.00 76.75 91 LEU A CA 1
ATOM 736 C C . LEU A 1 91 ? -2.064 -6.930 8.020 1.00 76.75 91 LEU A C 1
ATOM 738 O O . LEU A 1 91 ? -1.383 -5.942 7.741 1.00 76.75 91 LEU A O 1
ATOM 742 N N . VAL A 1 92 ? -1.973 -7.550 9.199 1.00 79.81 92 VAL A N 1
ATOM 743 C CA . VAL A 1 92 ? -1.028 -7.136 10.243 1.00 79.81 92 VAL A CA 1
ATOM 744 C C . VAL A 1 92 ? 0.395 -7.390 9.751 1.00 79.81 92 VAL A C 1
ATOM 746 O O . VAL A 1 92 ? 1.271 -6.540 9.911 1.00 79.81 92 VAL A O 1
ATOM 749 N N . SER A 1 93 ? 0.616 -8.511 9.057 1.00 81.38 93 SER A N 1
ATOM 750 C CA . SER A 1 93 ? 1.887 -8.811 8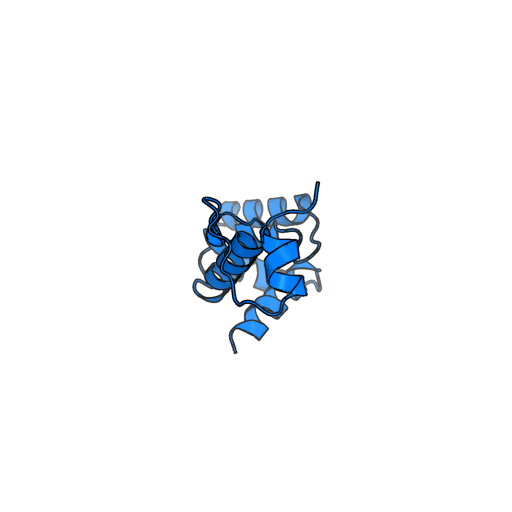.388 1.00 81.38 93 SER A CA 1
ATOM 751 C C . SER A 1 93 ? 2.230 -7.780 7.306 1.00 81.38 93 SER A C 1
ATOM 753 O O . SER A 1 93 ? 3.338 -7.241 7.299 1.00 81.38 93 SER A O 1
ATOM 755 N N . ALA A 1 94 ? 1.281 -7.440 6.429 1.00 82.25 94 ALA A N 1
ATOM 756 C CA . ALA A 1 94 ? 1.452 -6.420 5.395 1.00 82.25 94 ALA A CA 1
ATOM 757 C C . ALA A 1 94 ? 1.804 -5.048 5.991 1.00 82.25 94 ALA A C 1
ATOM 759 O O . ALA A 1 94 ? 2.755 -4.396 5.555 1.00 82.25 94 ALA A O 1
ATOM 760 N N . PHE A 1 95 ? 1.093 -4.635 7.040 1.00 82.38 95 PHE A N 1
ATOM 761 C CA . PHE A 1 95 ? 1.357 -3.381 7.738 1.00 82.38 95 PHE A CA 1
ATOM 762 C C . PHE A 1 95 ? 2.728 -3.368 8.427 1.00 82.38 95 PHE A C 1
ATOM 764 O O . PHE A 1 95 ? 3.461 -2.382 8.337 1.00 82.38 95 PHE A O 1
ATOM 771 N N . ASN A 1 96 ? 3.125 -4.474 9.056 1.00 82.81 96 ASN A N 1
ATOM 772 C CA . ASN A 1 96 ? 4.451 -4.597 9.658 1.00 82.81 96 ASN A CA 1
ATOM 773 C C . ASN A 1 96 ? 5.568 -4.544 8.607 1.00 82.81 96 ASN A C 1
ATOM 775 O O . ASN A 1 96 ? 6.585 -3.894 8.845 1.00 82.81 96 ASN A O 1
ATOM 779 N N . LYS A 1 97 ? 5.374 -5.156 7.429 1.00 84.69 97 LYS A N 1
ATOM 780 C CA . LYS A 1 97 ? 6.313 -5.044 6.297 1.00 84.69 97 LYS A CA 1
ATOM 781 C C . LYS A 1 97 ? 6.463 -3.595 5.835 1.00 84.69 97 LYS A C 1
ATOM 783 O O . LYS A 1 97 ? 7.587 -3.137 5.657 1.00 84.69 97 LYS A O 1
ATOM 788 N N . LEU A 1 98 ? 5.355 -2.858 5.714 1.00 83.81 98 LEU A N 1
ATOM 789 C CA . LEU A 1 98 ? 5.388 -1.427 5.395 1.00 83.81 98 LEU A CA 1
ATOM 790 C C . LEU A 1 98 ? 6.192 -0.637 6.432 1.00 83.81 98 LEU A C 1
ATOM 792 O O . LEU A 1 98 ? 7.073 0.135 6.070 1.00 83.81 98 LEU A O 1
ATOM 796 N N . ILE A 1 99 ? 5.940 -0.848 7.726 1.00 82.31 99 ILE A N 1
ATOM 797 C CA . ILE A 1 99 ? 6.693 -0.159 8.784 1.00 82.31 99 ILE A CA 1
ATOM 798 C C . ILE A 1 99 ? 8.183 -0.510 8.731 1.00 82.31 99 ILE A C 1
ATOM 800 O O . ILE A 1 99 ? 9.020 0.369 8.935 1.00 82.31 99 ILE A O 1
ATOM 804 N N . ALA A 1 100 ? 8.527 -1.769 8.455 1.00 84.69 100 ALA A N 1
ATOM 805 C CA . ALA A 1 100 ? 9.916 -2.203 8.366 1.00 84.69 100 ALA A CA 1
ATOM 806 C C . ALA A 1 100 ? 10.690 -1.459 7.267 1.00 84.69 100 ALA A C 1
ATOM 808 O O . ALA A 1 100 ? 11.857 -1.149 7.468 1.00 84.69 100 ALA A O 1
ATOM 809 N N . TRP A 1 101 ? 10.042 -1.114 6.150 1.00 82.50 101 TRP A N 1
ATOM 810 C CA . TRP A 1 101 ? 10.660 -0.369 5.044 1.00 82.50 101 TRP A CA 1
ATOM 811 C C . TRP A 1 101 ? 10.872 1.122 5.317 1.00 82.50 101 TRP A C 1
ATOM 813 O O . TRP A 1 101 ? 11.502 1.801 4.512 1.00 82.50 101 TRP A O 1
ATOM 823 N N . LYS A 1 102 ? 10.336 1.649 6.423 1.00 76.94 102 LYS A N 1
ATOM 824 C CA . LYS A 1 102 ? 10.583 3.033 6.843 1.00 76.94 102 LYS A CA 1
ATOM 825 C C . LYS A 1 102 ? 11.914 3.200 7.595 1.00 76.94 102 LYS A C 1
ATOM 827 O O . LYS A 1 102 ? 12.389 4.329 7.688 1.00 76.94 102 LYS A O 1
ATOM 832 N N . LYS A 1 103 ? 12.459 2.126 8.182 1.00 59.56 103 LYS A N 1
ATOM 833 C CA . LYS A 1 103 ? 13.749 2.145 8.896 1.00 59.56 103 LYS A CA 1
ATOM 834 C C . LYS A 1 103 ? 14.916 2.245 7.926 1.00 59.56 103 LYS A C 1
ATOM 836 O O . LYS A 1 103 ? 15.874 2.952 8.300 1.00 59.56 103 LYS A O 1
#

Secondary structure (DSSP, 8-state):
---HHHHHHHTT-------SS-GGGSHHHHHHHHHHHHHHTTT-HHHHHHHHTSTTTT--HHHHHHHHHHHHHTT--HHHHHHH--S--HHHHHHHHHHHTT-

Organism: NCBI:txid1974858

Radius of gyration: 20.46 Å; chains: 1; bounding box: 44×24×59 Å

Sequence (103 aa):
MLSMASVLAKRNIPYIISTDESLFSDRYIKKIISLLKALFFVGEDTYLSRILLMDIFNLDPLAVFHIIKDANKNKIPLWKYIKTLSSPDELVSAFNKLIAWKK

pLDDT: mean 84.74, std 8.67, range [42.97, 94.19]

InterPro domains:
  IPR027417 P-loop containing nucleoside triphosphate hydrolase [G3DSA:3.40.50.300] (4-22)
  IPR027417 P-loop containing nucleoside triphosphate hydrolase [SSF52540] (4-101)